Protein 3SNF (pdb70)

B-factor: mean 14.4, std 5.43, range [6.84, 42.98]

Radius of gyration: 13.34 Å; Cα contacts (8 Å, |Δi|>4): 243; chains: 1; bounding box: 34×23×32 Å

Solvent-accessible surface area: 5965 Å² total

CATH classification: 3.10.130.10

Foldseek 3Di:
DQVLCCVQAEDCDLPDPQLVPCVDPSNVQDFKGKHFHDDFPVQLQQQAPPAAWDKGKRPAKTWIWMFGDDPDTSHTDIDIDIFIFIFTHHHSGGDGGDGTHDD

InterPro domains:
  IPR001427 Pancreatic ribonuclease [PTHR11437] (5-99)
  IPR023411 Ribonuclease A, active site [PS00127] (30-36)
  IPR023412 Ribonuclease A-domain [PF00074] (5-98)
  IPR023412 Ribonuclease A-domain [SM00092] (1-102)
  IPR036816 Ribonuclease A-like domain superfamily [G3DSA:3.10.130.10] (1-104)
  IPR036816 Ribonuclease A-like domain superfamily [SSF54076] (1-102)

Nearest PDB structures (foldseek):
  1yv6-assembly1_A  TM=1.005E+00  e=5.191E-21  Lithobates pipiens
  3phn-assembly1_A  TM=1.008E+00  e=7.064E-21  Lithobates pipiens
  3u01-assembly1_A  TM=1.002E+00  e=9.038E-21  Lithobates pipiens
  2gmk-assembly1_A  TM=1.002E+00  e=1.479E-20  Lithobates pipiens
  1yv7-assembly1_A  TM=1.004E+00  e=1.573E-20  Lithobates pipiens

Structure (mmCIF, N/CA/C/O backbone):
data_3SNF
#
_entry.id   3SNF
#
_cell.length_a   32.234
_cell.length_b   38.157
_cell.length_c   68.917
_cell.angle_alpha   90.00
_cell.angle_beta   90.00
_cell.angle_gamma   90.00
#
_symmetry.space_group_name_H-M   'P 21 21 21'
#
loop_
_entity.id
_entity.type
_entity.pdbx_description
1 polymer 'Protein P-30'
2 non-polymer 'SULFATE ION'
3 non-polymer 'ACETATE ION'
4 water water
#
loop_
_atom_site.group_PDB
_atom_site.id
_atom_site.type_symbol
_atom_site.label_atom_id
_atom_site.label_alt_id
_atom_site.label_comp_id
_atom_site.label_asym_id
_atom_site.label_entity_id
_atom_site.label_seq_id
_atom_site.pdbx_PDB_ins_code
_atom_site.Cartn_x
_atom_site.Cartn_y
_atom_site.Cartn_z
_atom_site.occupancy
_atom_site.B_iso_or_equiv
_atom_site.auth_seq_id
_atom_site.auth_comp_id
_atom_site.auth_asym_id
_atom_site.auth_atom_id
_atom_site.pdbx_PDB_model_num
ATOM 15 N N . ASP A 1 2 ? 4.359 20.333 -2.518 1.00 12.97 2 ASP A N 1
ATOM 16 C CA . ASP A 1 2 ? 5.545 21.074 -2.883 1.00 12.47 2 ASP A CA 1
ATOM 17 C C . ASP A 1 2 ? 6.177 21.523 -1.585 1.00 10.55 2 ASP A C 1
ATOM 18 O O . ASP A 1 2 ? 5.636 21.335 -0.498 1.00 10.58 2 ASP A O 1
ATOM 27 N N . TRP A 1 3 ? 7.363 22.090 -1.712 1.00 11.18 3 TRP A N 1
ATOM 28 C CA . TRP A 1 3 ? 8.176 22.412 -0.523 1.00 11.25 3 TRP A CA 1
ATOM 29 C C . TRP A 1 3 ? 7.527 23.495 0.338 1.00 10.82 3 TRP A C 1
ATOM 30 O O . TRP A 1 3 ? 7.538 23.409 1.565 1.00 10.33 3 TRP A O 1
ATOM 51 N N . LEU A 1 4 ? 6.932 24.503 -0.297 1.00 11.54 4 LEU A N 1
ATOM 52 C CA . LEU A 1 4 ? 6.269 25.562 0.479 1.00 12.07 4 LEU A CA 1
ATOM 53 C C . LEU A 1 4 ? 5.094 25.008 1.288 1.00 10.55 4 LEU A C 1
ATOM 54 O O . LEU A 1 4 ? 4.974 25.291 2.490 1.00 10.99 4 LEU A O 1
ATOM 70 N N . THR A 1 5 ? 4.326 24.114 0.695 1.00 10.59 5 THR A N 1
ATOM 71 C CA . THR A 1 5 ? 3.194 23.562 1.405 1.00 11.49 5 THR A CA 1
ATOM 72 C C . THR A 1 5 ? 3.695 22.610 2.513 1.00 9.94 5 THR A C 1
ATOM 73 O O . THR A 1 5 ? 3.131 22.541 3.590 1.00 10.41 5 THR A O 1
ATOM 84 N N . PHE A 1 6 ? 4.725 21.826 2.224 1.00 9.53 6 PHE A N 1
ATOM 85 C CA . PHE A 1 6 ? 5.288 20.916 3.210 1.00 8.88 6 PHE A CA 1
ATOM 86 C C . PHE A 1 6 ? 5.723 21.692 4.438 1.00 8.33 6 PHE A C 1
ATOM 87 O O . PHE A 1 6 ? 5.486 21.270 5.568 1.00 7.97 6 PHE A O 1
ATOM 104 N N . GLN A 1 7 ? 6.348 22.851 4.236 1.00 8.83 7 GLN A N 1
ATOM 105 C CA . GLN A 1 7 ? 6.767 23.662 5.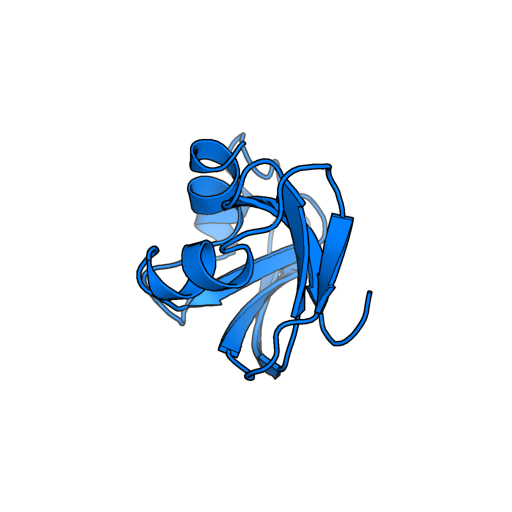381 1.00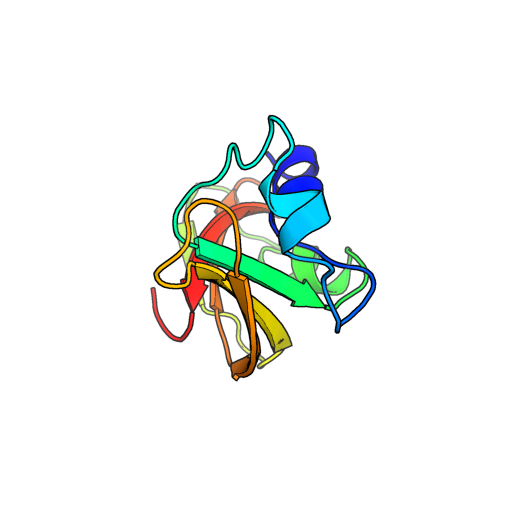 10.01 7 GLN A CA 1
ATOM 106 C C . GLN A 1 7 ? 5.583 24.090 6.222 1.00 9.44 7 GLN A C 1
ATOM 107 O O . GLN A 1 7 ? 5.600 24.025 7.458 1.00 9.60 7 GLN A O 1
ATOM 121 N N . LYS A 1 8 ? 4.519 24.526 5.539 1.00 10.45 8 LYS A N 1
ATOM 122 C CA . LYS A 1 8 ? 3.318 24.974 6.239 1.00 11.43 8 LYS A CA 1
ATOM 123 C C . LYS A 1 8 ? 2.645 23.848 6.993 1.00 10.02 8 LYS A C 1
ATOM 124 O O . LYS A 1 8 ? 2.118 24.022 8.089 1.00 11.37 8 LYS A O 1
ATOM 143 N N . LYS A 1 9 ? 2.653 22.675 6.404 1.00 9.69 9 LYS A N 1
ATOM 144 C CA . LYS A 1 9 ? 1.952 21.540 6.988 1.00 9.48 9 LYS A CA 1
ATOM 145 C C . LYS A 1 9 ? 2.741 20.760 8.022 1.00 8.79 9 LYS A C 1
ATOM 146 O O . LYS A 1 9 ? 2.126 20.120 8.865 1.00 9.71 9 LYS A O 1
ATOM 165 N N . HIS A 1 10 ? 4.071 20.798 7.959 1.00 8.91 10 HIS A N 1
ATOM 166 C CA . HIS A 1 10 ? 4.878 19.861 8.733 1.00 9.14 10 HIS A CA 1
ATOM 167 C C . HIS A 1 10 ? 6.112 20.404 9.430 1.00 9.43 10 HIS A C 1
ATOM 168 O O . HIS A 1 10 ? 6.781 19.645 10.088 1.00 9.98 10 HIS A O 1
ATOM 183 N N . ILE A 1 11 ? 6.368 21.703 9.337 1.00 8.93 11 ILE A N 1
ATOM 184 C CA . ILE A 1 11 ? 7.478 22.285 10.049 1.00 9.69 11 ILE A CA 1
ATOM 185 C C . ILE A 1 11 ? 6.982 23.287 11.058 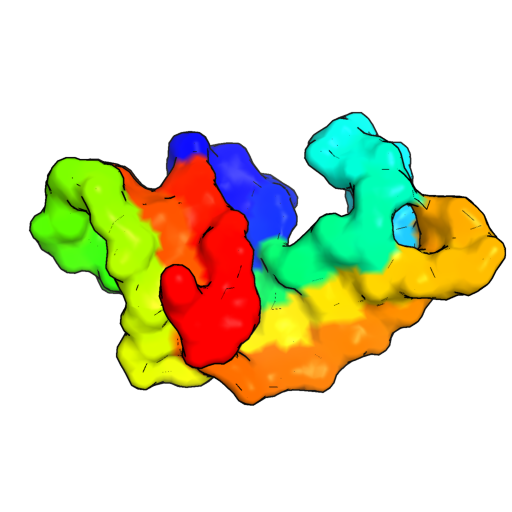1.00 9.96 11 ILE A C 1
ATOM 186 O O . ILE A 1 11 ? 6.182 24.142 10.730 1.00 11.30 11 ILE A O 1
ATOM 202 N N . THR A 1 12 ? 7.443 23.155 12.294 1.00 9.79 12 THR A N 1
ATOM 203 C CA . THR A 1 12 ? 7.057 24.062 13.351 1.00 9.19 12 THR A CA 1
ATOM 204 C C . THR A 1 12 ? 8.263 24.771 13.923 1.00 8.33 12 THR A C 1
ATOM 205 O O . THR A 1 12 ? 9.339 24.196 14.111 1.00 9.44 12 THR A O 1
ATOM 216 N N . ASN A 1 13 ? 8.079 26.067 14.198 1.00 9.10 13 ASN A N 1
ATOM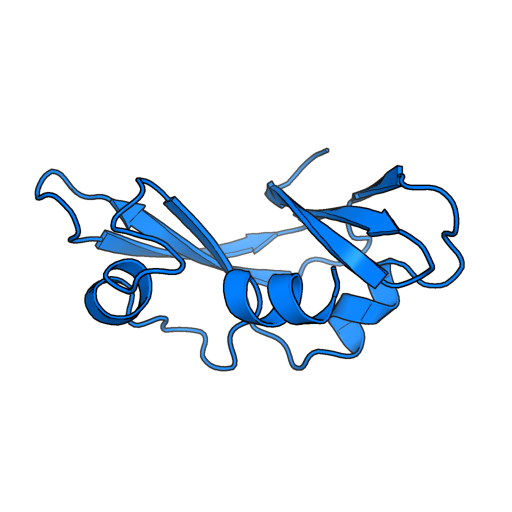 217 C CA . ASN A 1 13 ? 9.110 26.844 14.881 1.00 10.92 13 ASN A CA 1
ATOM 218 C C . ASN A 1 13 ? 8.999 26.802 16.422 1.00 11.43 13 ASN A C 1
ATOM 219 O O . ASN A 1 13 ? 9.768 27.451 17.118 1.00 13.90 13 ASN A O 1
ATOM 230 N N . THR A 1 14 ? 8.041 26.054 16.936 1.00 10.00 14 THR A N 1
ATOM 231 C CA . THR A 1 14 ? 7.909 25.802 18.345 1.00 11.06 14 THR A CA 1
ATOM 232 C C . THR A 1 14 ? 7.635 24.335 18.570 1.00 10.72 14 THR A C 1
ATOM 233 O O . THR A 1 14 ? 6.848 23.733 17.845 1.00 11.40 14 THR A O 1
ATOM 244 N N . ARG A 1 15 ? 8.218 23.782 19.612 1.00 10.95 15 ARG A N 1
ATOM 245 C CA . ARG A 1 15 ? 7.950 22.400 19.904 1.00 11.63 15 ARG A CA 1
ATOM 246 C C . ARG A 1 15 ? 6.532 22.199 20.437 1.00 10.51 15 ARG A C 1
ATOM 247 O O . ARG A 1 15 ? 5.872 21.171 20.210 1.00 10.78 15 ARG A O 1
ATOM 268 N N . ASP A 1 16 ? 6.054 23.185 21.167 1.00 9.86 16 ASP A N 1
ATOM 269 C CA . ASP A 1 16 ? 4.779 23.032 21.842 1.00 10.41 16 ASP A CA 1
ATOM 270 C C . ASP A 1 16 ? 3.680 23.545 20.938 1.00 8.40 16 ASP A C 1
ATOM 271 O O . ASP A 1 16 ? 3.107 24.578 21.194 1.00 10.60 16 ASP A O 1
ATOM 280 N N . VAL A 1 17 ? 3.403 22.752 19.900 1.00 9.34 17 VAL A N 1
ATOM 281 C CA . VAL A 1 17 ? 2.417 23.138 18.898 1.00 9.20 17 VAL A CA 1
ATOM 282 C C . VAL A 1 17 ? 1.079 23.324 19.579 1.00 9.42 17 VAL A C 1
ATOM 283 O O . VAL A 1 17 ? 0.653 22.495 20.386 1.00 9.82 17 VAL A O 1
ATOM 296 N N . ASP A 1 18 ? 0.417 24.418 19.223 1.00 9.06 18 ASP A N 1
ATOM 297 C CA . ASP A 1 18 ? -0.910 24.713 19.769 1.00 9.82 18 ASP A CA 1
ATOM 298 C C . ASP A 1 18 ? -1.925 24.003 18.934 1.00 9.70 18 ASP A C 1
ATOM 299 O O . ASP A 1 18 ? -2.562 24.573 18.056 1.00 12.14 18 ASP A O 1
ATOM 313 N N . CYS A 1 19 ? -2.006 22.702 19.150 1.00 10.15 19 CYS A N 1
ATOM 314 C CA . CYS A 1 19 ? -2.764 21.840 18.239 1.00 10.13 19 CYS A CA 1
ATOM 315 C C . CYS A 1 19 ? -4.213 22.306 18.050 1.00 10.95 19 CYS A C 1
ATOM 316 O O . CYS A 1 19 ? -4.723 22.296 16.953 1.00 11.59 19 CYS A O 1
ATOM 323 N N . ASP A 1 20 ? -4.880 22.717 19.129 1.00 11.05 20 ASP A N 1
ATOM 324 C CA . ASP A 1 20 ? -6.308 23.026 19.016 1.00 11.97 20 ASP A CA 1
ATOM 325 C C . ASP A 1 20 ? -6.532 24.293 18.190 1.00 12.13 20 ASP A C 1
ATOM 326 O O . ASP A 1 20 ? -7.597 24.461 17.608 1.00 13.87 20 ASP A O 1
ATOM 335 N N . ASN A 1 21 ? -5.534 25.183 18.135 1.00 13.21 21 ASN A N 1
ATOM 336 C CA . ASN A 1 21 ? -5.588 26.298 17.209 1.00 13.90 21 ASN A CA 1
ATOM 337 C C . ASN A 1 21 ? -5.257 25.875 15.768 1.00 13.43 21 ASN A C 1
ATOM 338 O O . ASN A 1 21 ? -6.077 25.974 14.860 1.00 14.86 21 ASN A O 1
ATOM 349 N N . ILE A 1 22 ? -4.046 25.396 15.559 1.00 12.64 22 ILE A N 1
ATOM 350 C CA . ILE A 1 22 ? -3.600 25.159 14.207 1.00 13.39 22 ILE A CA 1
ATOM 351 C C . ILE A 1 22 ? -4.383 24.043 13.521 1.00 11.78 22 ILE A C 1
ATOM 352 O O . ILE A 1 22 ? -4.677 24.118 12.335 1.00 12.92 22 ILE A O 1
ATOM 368 N N . MET A 1 23 ? -4.773 23.019 14.258 1.00 10.92 23 MET A N 1
ATOM 369 C CA . MET A 1 23 ? -5.458 21.918 13.576 1.00 11.21 23 MET A CA 1
ATOM 370 C C . MET A 1 23 ? -6.863 22.329 13.133 1.00 10.75 23 MET A C 1
ATOM 371 O O . MET A 1 23 ? -7.454 21.647 12.312 1.00 11.44 23 MET A O 1
ATOM 385 N N . SER A 1 24 ? -7.390 23.409 13.708 1.00 11.55 24 SER A N 1
ATOM 386 C CA . SER A 1 24 ? -8.735 23.869 13.373 1.00 11.46 24 SER A CA 1
ATOM 387 C C . SER A 1 24 ? -8.797 24.680 12.071 1.00 12.11 24 SER A C 1
ATOM 388 O O . SER A 1 24 ? -9.904 24.960 11.580 1.00 12.62 24 SER A O 1
ATOM 396 N N . THR A 1 25 ? -7.636 25.097 11.557 1.00 12.29 25 THR A N 1
ATOM 397 C CA . THR A 1 25 ? -7.616 25.918 10.348 1.00 13.13 25 THR A CA 1
ATOM 398 C C . THR A 1 25 ? -7.895 25.088 9.104 1.00 12.11 25 THR A C 1
ATOM 399 O O . THR A 1 25 ? -7.893 23.853 9.152 1.00 12.87 25 THR A O 1
ATOM 410 N N . ASN A 1 26 ? -8.128 25.741 7.968 1.00 12.65 26 ASN A N 1
ATOM 411 C CA . ASN A 1 26 ? -8.508 25.003 6.764 1.00 12.63 26 ASN A CA 1
ATOM 412 C C . ASN A 1 26 ? -7.455 23.967 6.345 1.00 12.68 26 ASN A C 1
ATOM 413 O O . ASN A 1 26 ? -7.755 22.910 5.835 1.00 13.67 26 ASN A O 1
ATOM 424 N N . LEU A 1 27 ? -6.196 24.307 6.579 1.00 13.62 27 LEU A N 1
ATOM 425 C CA . LEU A 1 27 ? -5.139 23.451 6.110 1.00 14.52 27 LEU A CA 1
ATOM 426 C C . LEU A 1 27 ? -5.246 22.058 6.692 1.00 12.85 27 LEU A C 1
ATOM 427 O O . LEU A 1 27 ? -5.015 21.080 5.966 1.00 12.89 27 LEU A O 1
ATOM 443 N N . PHE A 1 28 ? -5.650 21.969 7.959 1.00 11.47 28 PHE A N 1
ATOM 444 C CA . PHE A 1 28 ? -5.747 20.671 8.630 1.00 11.70 28 PHE A CA 1
ATOM 445 C C . PHE A 1 28 ? -7.166 20.185 8.886 1.00 11.40 28 PHE A C 1
ATOM 446 O O . PHE A 1 28 ? -7.377 18.986 9.096 1.00 12.10 28 PHE A O 1
ATOM 463 N N . HIS A 1 29 ? -8.102 21.125 8.898 1.00 12.14 29 HIS A N 1
ATOM 464 C CA . HIS A 1 29 ? -9.558 20.899 9.005 1.00 12.56 29 HIS A CA 1
ATOM 465 C C . HIS A 1 29 ? -9.950 19.786 9.989 1.00 11.40 29 HIS A C 1
ATOM 466 O O . HIS A 1 29 ? -10.792 18.943 9.667 1.00 11.48 29 HIS A O 1
ATOM 481 N N . CYS A 1 30 ? -9.380 19.852 11.186 1.00 11.06 30 CYS A N 1
ATOM 482 C CA . CYS A 1 30 ? -9.753 18.975 12.291 1.00 10.41 30 CYS A CA 1
ATOM 483 C C . CYS A 1 30 ? -9.546 17.492 11.988 1.00 10.67 30 CYS A C 1
ATOM 484 O O . CYS A 1 30 ? -10.258 16.647 12.533 1.00 12.11 30 CYS A O 1
ATOM 491 N N . LYS A 1 31 ? -8.534 17.163 11.171 1.00 10.53 31 LYS A N 1
ATOM 492 C CA . LYS A 1 31 ? -8.224 15.759 10.915 1.00 11.13 31 LYS A CA 1
ATOM 493 C C . LYS A 1 31 ? -7.654 15.115 12.176 1.00 9.73 31 LYS A C 1
ATOM 494 O O . LYS A 1 31 ? -7.262 15.780 13.148 1.00 10.01 31 LYS A O 1
ATOM 513 N N . ASP A 1 32 ? -7.561 13.790 12.149 1.00 10.44 32 ASP A N 1
ATOM 514 C CA . ASP A 1 32 ? -7.209 13.035 13.329 1.00 11.51 32 ASP A CA 1
ATOM 515 C C . ASP A 1 32 ? -5.780 13.231 13.851 1.00 11.13 32 ASP A C 1
ATOM 516 O O . ASP A 1 32 ? -5.491 13.018 15.048 1.00 11.09 32 ASP A O 1
ATOM 525 N N . LYS A 1 33 ? -4.856 13.553 12.944 1.00 10.43 33 LYS A N 1
ATOM 526 C CA . LYS A 1 33 ? -3.469 13.584 13.321 1.00 10.13 33 LYS A CA 1
ATOM 527 C C . LYS A 1 33 ? -2.684 14.474 12.372 1.00 10.11 33 LYS A C 1
ATOM 528 O O . LYS A 1 33 ? -3.044 14.638 11.194 1.00 10.88 33 LYS A O 1
ATOM 547 N N . ASN A 1 34 ? -1.592 15.035 12.869 1.00 10.00 34 ASN A N 1
ATOM 548 C CA . ASN A 1 34 ? -0.604 15.658 12.025 1.00 9.46 34 ASN A CA 1
ATOM 549 C C . ASN A 1 34 ? 0.738 15.683 12.749 1.00 9.79 34 ASN A C 1
ATOM 550 O O . ASN A 1 34 ? 0.775 16.055 13.929 1.00 10.12 34 ASN A O 1
ATOM 561 N N . THR A 1 35 ? 1.816 15.329 12.043 1.00 9.15 35 THR A N 1
ATOM 562 C CA . THR A 1 35 ? 3.158 15.293 12.614 1.00 9.67 35 THR A CA 1
ATOM 563 C C . THR A 1 35 ? 3.873 16.564 12.172 1.00 8.89 35 THR A C 1
ATOM 564 O O . THR A 1 35 ? 3.985 16.869 10.978 1.00 9.28 35 THR A O 1
ATOM 575 N N . PHE A 1 36 ? 4.404 17.284 13.161 1.00 8.37 36 PHE A N 1
ATOM 576 C CA . PHE A 1 36 ? 5.195 18.484 12.908 1.00 8.36 36 PHE A CA 1
ATOM 577 C C . PHE A 1 36 ? 6.648 18.187 13.303 1.00 8.39 36 PHE A C 1
ATOM 578 O O . PHE A 1 36 ? 6.914 17.483 14.284 1.00 8.90 36 PHE A O 1
ATOM 595 N N . ILE A 1 37 ? 7.583 18.794 12.583 1.00 8.86 37 ILE A N 1
ATOM 596 C CA . ILE A 1 37 ? 9.026 18.702 12.792 1.00 8.54 37 ILE A CA 1
ATOM 597 C C . ILE A 1 37 ? 9.516 20.028 13.350 1.00 9.14 37 ILE A C 1
ATOM 598 O O . ILE A 1 37 ? 9.316 21.063 12.699 1.00 9.45 37 ILE A O 1
ATOM 614 N N . TYR A 1 38 ? 10.173 20.016 14.508 1.00 8.55 38 TYR A N 1
ATOM 615 C CA . TYR A 1 38 ? 10.662 21.236 15.108 1.00 9.05 38 TYR A CA 1
ATOM 616 C C . TYR A 1 38 ? 12.085 21.464 14.617 1.00 9.58 38 TYR A C 1
ATOM 617 O O . TYR A 1 38 ? 13.054 20.879 15.097 1.00 10.68 38 TYR A O 1
ATOM 635 N N . SER A 1 39 ? 12.187 22.357 13.640 1.00 9.77 39 SER A N 1
ATOM 636 C CA . SER A 1 39 ? 13.440 22.748 13.007 1.00 10.15 39 SER A CA 1
ATOM 637 C C . SER A 1 39 ? 13.183 24.003 12.147 1.00 9.77 39 SER A C 1
ATOM 638 O O . SER A 1 39 ? 12.087 24.214 11.678 1.00 10.63 39 SER A O 1
ATOM 646 N N . ARG A 1 40 ? 14.246 24.811 11.921 1.00 11.19 40 ARG A N 1
ATOM 647 C CA . ARG A 1 40 ? 14.214 25.757 10.782 1.00 10.93 40 ARG A CA 1
ATOM 648 C C . ARG A 1 40 ? 14.249 24.947 9.478 1.00 8.37 40 ARG A C 1
ATOM 649 O O . ARG A 1 40 ? 14.513 23.748 9.487 1.00 8.94 40 ARG A O 1
ATOM 670 N N . PRO A 1 41 ? 13.823 25.561 8.388 1.00 9.88 41 PRO A N 1
ATOM 671 C CA . PRO A 1 41 ? 13.587 24.754 7.196 1.00 9.97 41 PRO A CA 1
ATOM 672 C C . PRO A 1 41 ? 14.810 24.088 6.595 1.00 8.69 41 PRO A C 1
ATOM 673 O O . PRO A 1 41 ? 14.674 22.970 6.106 1.00 9.65 41 PRO A O 1
ATOM 684 N N . GLU A 1 42 ? 15.972 24.734 6.570 1.00 9.80 42 GLU A N 1
ATOM 685 C CA . GLU A 1 42 ? 17.051 24.214 5.734 1.00 10.42 42 GLU A CA 1
ATOM 686 C C . GLU A 1 42 ? 17.533 22.812 6.106 1.00 9.40 42 GLU A C 1
ATOM 687 O O . GLU A 1 42 ? 17.727 21.994 5.198 1.00 9.62 42 GLU A O 1
ATOM 699 N N . PRO A 1 43 ? 17.711 22.489 7.399 1.00 9.24 43 PRO A N 1
ATOM 700 C CA . PRO A 1 43 ? 18.121 21.115 7.698 1.00 9.64 43 PRO A CA 1
ATOM 701 C C . PRO A 1 43 ? 17.084 20.064 7.350 1.00 8.90 43 PRO A C 1
ATOM 702 O O . PRO A 1 43 ? 17.430 18.894 7.135 1.00 9.18 43 PRO A O 1
ATOM 713 N N . VAL A 1 44 ? 15.813 20.450 7.282 1.00 8.87 44 VAL A N 1
ATOM 714 C CA . VAL A 1 44 ? 14.798 19.550 6.777 1.00 8.87 44 VAL A CA 1
ATOM 715 C C . VAL A 1 44 ? 14.902 19.453 5.241 1.00 8.03 44 VAL A C 1
ATOM 716 O O . VAL A 1 44 ? 14.834 18.364 4.686 1.00 8.12 44 VAL A O 1
ATOM 729 N N . LYS A 1 45 ? 15.023 20.570 4.554 1.00 8.97 45 LYS A N 1
ATOM 730 C CA . LYS A 1 45 ? 15.175 20.520 3.099 1.00 9.70 45 LYS A CA 1
ATOM 731 C C . LYS A 1 45 ? 16.361 19.602 2.740 1.00 9.08 45 LYS A C 1
ATOM 732 O O . LYS A 1 45 ? 16.308 18.824 1.773 1.00 9.68 45 LYS A O 1
ATOM 751 N N . ALA A 1 46 ? 17.424 19.664 3.537 1.00 8.90 46 ALA A N 1
ATOM 752 C CA . ALA A 1 46 ? 18.644 18.943 3.248 1.00 9.53 46 ALA A CA 1
ATOM 753 C C . ALA A 1 46 ? 18.499 17.434 3.251 1.00 8.09 46 ALA A C 1
ATOM 754 O O . ALA A 1 46 ? 19.304 16.739 2.619 1.00 8.67 46 ALA A O 1
ATOM 761 N N . ILE A 1 47 ? 17.432 16.947 3.855 1.00 7.00 47 ILE A N 1
ATOM 762 C CA . ILE A 1 47 ? 17.166 15.530 3.817 1.00 7.63 47 ILE A CA 1
ATOM 763 C C . ILE A 1 47 ? 17.138 15.040 2.367 1.00 6.91 47 ILE A C 1
ATOM 764 O O . ILE A 1 47 ? 17.489 13.891 2.054 1.00 7.74 47 ILE A O 1
ATOM 780 N N . CYS A 1 48 ? 16.657 15.898 1.471 1.00 7.70 48 CYS A N 1
ATOM 781 C CA . CYS A 1 48 ? 16.377 15.475 0.095 1.00 8.28 48 CYS A CA 1
ATOM 782 C C . CYS A 1 48 ? 17.440 15.957 -0.918 1.00 8.23 48 CYS A C 1
ATOM 783 O O . CYS A 1 48 ? 17.251 15.780 -2.129 1.00 8.96 48 CYS A O 1
ATOM 790 N N . LYS A 1 49 ? 18.551 16.494 -0.446 1.00 9.13 49 LYS A N 1
ATOM 791 C CA . LYS A 1 49 ? 19.570 16.966 -1.352 1.00 9.27 49 LYS A CA 1
ATOM 792 C C . LYS A 1 49 ? 19.966 15.876 -2.362 1.00 8.57 49 LYS A C 1
ATOM 793 O O . LYS A 1 49 ? 20.202 14.729 -1.972 1.00 8.86 49 LYS A O 1
ATOM 812 N N . GLY A 1 50 ? 20.002 16.226 -3.632 1.00 9.78 50 GLY A N 1
ATOM 813 C CA . GLY A 1 50 ? 20.452 15.311 -4.680 1.00 9.39 50 GLY A CA 1
ATOM 814 C C . GLY A 1 50 ? 19.372 14.393 -5.257 1.00 8.63 50 GLY A C 1
ATOM 815 O O . GLY A 1 50 ? 19.597 13.748 -6.289 1.00 9.31 50 GLY A O 1
ATOM 819 N N . ILE A 1 51 ? 18.200 14.322 -4.611 1.00 9.00 51 ILE A N 1
ATOM 820 C CA . ILE A 1 51 ? 17.143 13.369 -5.017 1.00 9.51 51 ILE A CA 1
ATOM 821 C C . ILE A 1 51 ? 16.182 14.035 -5.975 1.00 9.30 51 ILE A C 1
ATOM 822 O O . ILE A 1 51 ? 15.451 14.965 -5.591 1.00 9.39 51 ILE A O 1
ATOM 844 N N . ILE A 1 52 ? 16.199 13.586 -7.229 1.00 9.20 52 ILE A N 1
ATOM 845 C CA . ILE A 1 52 ? 15.429 14.263 -8.264 1.00 9.08 52 ILE A CA 1
ATOM 846 C C . ILE A 1 52 ? 14.044 13.637 -8.441 1.00 8.29 52 ILE A C 1
ATOM 847 O O . ILE A 1 52 ? 13.031 14.234 -8.101 1.00 8.99 52 ILE A O 1
ATOM 863 N N . ALA A 1 53 ? 13.955 12.403 -8.953 1.00 8.71 53 ALA A N 1
ATOM 864 C CA . ALA A 1 53 ? 12.659 11.762 -9.063 1.00 9.28 53 ALA A CA 1
ATOM 865 C C . ALA A 1 53 ? 12.076 11.475 -7.700 1.00 8.93 53 ALA A C 1
ATOM 866 O O . ALA A 1 53 ? 12.803 11.175 -6.758 1.00 9.00 53 ALA A O 1
ATOM 873 N N . SER A 1 54 ? 10.756 11.581 -7.618 1.00 9.70 54 SER A N 1
ATOM 874 C CA . SER A 1 54 ? 10.056 11.384 -6.365 1.00 10.82 54 SER A CA 1
ATOM 875 C C . SER A 1 54 ? 10.479 10.063 -5.751 1.00 9.94 54 SER A C 1
ATOM 876 O O . SER A 1 54 ? 10.414 9.004 -6.394 1.00 11.96 54 SER A O 1
ATOM 888 N N . LYS A 1 55 ? 10.879 10.099 -4.489 1.00 10.51 55 LYS A N 1
ATOM 889 C CA . LYS A 1 55 ? 11.353 8.906 -3.776 1.00 10.91 55 LYS A CA 1
ATOM 890 C C . LYS A 1 55 ? 11.146 9.134 -2.304 1.00 8.32 55 LYS A C 1
ATOM 891 O O . LYS A 1 55 ? 11.469 10.218 -1.791 1.00 9.61 55 LYS A O 1
ATOM 910 N N . ASN A 1 56 ? 10.698 8.104 -1.616 1.00 9.56 56 ASN A N 1
ATOM 911 C CA . ASN A 1 56 ? 10.527 8.207 -0.166 1.00 9.52 56 ASN A CA 1
ATOM 912 C C . ASN A 1 56 ? 11.871 7.927 0.528 1.00 9.61 56 ASN A C 1
ATOM 913 O O . ASN A 1 56 ? 12.525 6.922 0.232 1.00 11.62 56 ASN A O 1
ATOM 924 N N . VAL A 1 57 ? 12.204 8.816 1.439 1.00 9.35 57 VAL A N 1
ATOM 925 C CA . VAL A 1 57 ? 13.476 8.793 2.142 1.00 10.00 57 VAL A CA 1
ATOM 926 C C . VAL A 1 57 ? 13.258 8.834 3.642 1.00 9.91 57 VAL A C 1
ATOM 927 O O . VAL A 1 57 ? 12.550 9.688 4.122 1.00 9.49 57 VAL A O 1
ATOM 940 N N . LEU A 1 58 ? 13.924 7.928 4.357 1.00 9.76 58 LEU A N 1
ATOM 941 C CA . LEU A 1 58 ? 13.947 7.928 5.819 1.00 10.02 58 LEU A CA 1
ATOM 942 C C . LEU A 1 58 ? 15.135 8.751 6.273 1.00 9.66 58 LEU A C 1
ATOM 943 O O . LEU A 1 58 ? 16.270 8.559 5.781 1.00 9.81 58 LEU A O 1
ATOM 959 N N . THR A 1 59 ? 14.896 9.698 7.171 1.00 9.36 59 THR A N 1
ATOM 960 C CA . THR A 1 59 ? 15.974 10.581 7.610 1.00 8.57 59 THR A CA 1
ATOM 961 C C . THR A 1 59 ? 17.112 9.776 8.184 1.00 8.97 59 THR A C 1
ATOM 962 O O . THR A 1 59 ? 16.926 8.726 8.802 1.00 9.20 59 THR A O 1
ATOM 973 N N . THR A 1 60 ? 18.321 10.253 7.954 1.00 9.41 60 THR A N 1
ATOM 974 C CA . THR A 1 60 ? 19.484 9.627 8.545 1.00 10.61 60 THR A CA 1
ATOM 975 C C . THR A 1 60 ? 19.658 9.958 10.022 1.00 11.20 60 THR A C 1
ATOM 976 O O . THR A 1 60 ? 20.046 9.103 10.805 1.00 14.80 60 THR A O 1
ATOM 994 N N . SER A 1 61 ? 19.280 11.160 10.414 1.00 9.99 61 SER A N 1
ATOM 995 C CA . SER A 1 61 ? 19.263 11.591 11.790 1.00 9.73 61 SER A CA 1
ATOM 996 C C . SER A 1 61 ? 17.868 11.603 12.360 1.00 8.31 61 SER A C 1
ATOM 997 O O . SER A 1 61 ? 16.890 11.689 11.622 1.00 8.65 61 SER A O 1
ATOM 1005 N N . GLU A 1 62 ? 17.767 11.563 13.673 1.00 8.26 62 GLU A N 1
ATOM 1006 C CA . GLU A 1 62 ? 16.496 11.812 14.344 1.00 8.20 62 GLU A CA 1
ATOM 1007 C C . GLU A 1 62 ? 16.240 13.306 14.450 1.00 7.51 62 GLU A C 1
ATOM 1008 O O . GLU A 1 62 ? 17.188 14.108 14.488 1.00 8.38 62 GLU A O 1
ATOM 1020 N N . PHE A 1 63 ? 14.951 13.642 14.562 1.00 8.48 63 PHE A N 1
ATOM 1021 C CA . PHE A 1 63 ? 14.518 15.011 14.703 1.00 7.90 63 PHE A CA 1
ATOM 1022 C C . PHE A 1 63 ? 13.539 15.067 15.884 1.00 8.17 63 PHE A C 1
ATOM 1023 O O . PHE A 1 63 ? 12.954 14.087 16.290 1.00 8.55 63 PHE A O 1
ATOM 1040 N N . TYR A 1 64 ? 13.339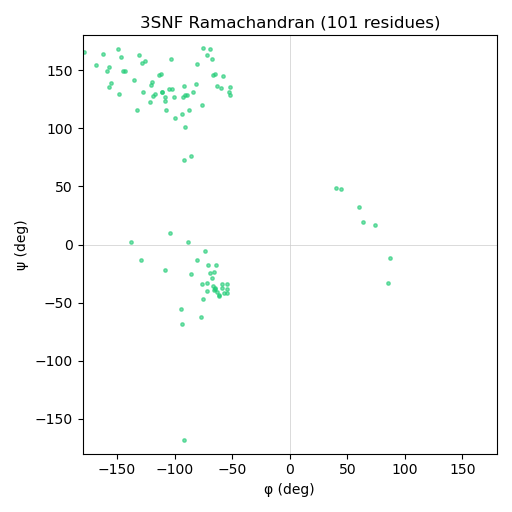 16.286 16.357 1.00 7.67 64 TYR A N 1
ATOM 1041 C CA . TYR A 1 64 ? 12.292 16.590 17.327 1.00 9.05 64 TYR A CA 1
ATOM 1042 C C . TYR A 1 64 ? 10.934 16.626 16.596 1.00 8.41 64 TYR A C 1
ATOM 1043 O O . TYR A 1 64 ? 10.725 17.461 15.751 1.00 9.30 64 TYR A O 1
ATOM 1061 N N . LEU A 1 65 ? 10.040 15.756 17.015 1.00 8.82 65 LEU A N 1
ATOM 1062 C CA . LEU A 1 65 ? 8.699 15.650 16.443 1.00 8.43 65 LEU A CA 1
ATOM 1063 C C . LEU A 1 65 ? 7.675 16.076 17.492 1.00 9.12 65 LEU A C 1
ATOM 1064 O O . LEU A 1 65 ? 7.824 15.850 18.679 1.00 9.33 65 LEU A O 1
ATOM 1080 N N . SER A 1 66 ? 6.622 16.688 16.988 1.00 9.26 66 SER A N 1
ATOM 1081 C CA . SER A 1 66 ? 5.460 17.144 17.782 1.00 9.29 66 SER A CA 1
ATOM 1082 C C . SER A 1 66 ? 4.234 16.679 17.031 1.00 10.21 66 SER A C 1
ATOM 1083 O O . SER A 1 66 ? 3.952 17.138 15.933 1.00 11.26 66 SER A O 1
ATOM 1091 N N . ASP A 1 67 ? 3.486 15.787 17.657 1.00 10.97 67 ASP A N 1
ATOM 1092 C CA . ASP A 1 67 ? 2.329 15.198 17.031 1.00 11.00 67 ASP A CA 1
ATOM 1093 C C . ASP A 1 67 ? 1.061 15.656 17.667 1.00 10.19 67 ASP A C 1
ATOM 1094 O O . ASP A 1 67 ? 0.956 15.605 18.871 1.00 11.82 67 ASP A O 1
ATOM 1103 N N . CYS A 1 68 ? 0.095 16.078 16.856 1.00 9.49 68 CYS A N 1
ATOM 1104 C CA . CYS A 1 68 ? -1.220 16.446 17.350 1.00 9.85 68 CYS A CA 1
ATOM 1105 C C . CYS A 1 68 ? -2.156 15.258 17.099 1.00 10.50 68 CYS A C 1
ATOM 1106 O O . CYS A 1 68 ? -2.517 14.954 15.989 1.00 12.44 68 CYS A O 1
ATOM 1113 N N . ASN A 1 69 ? -2.533 14.578 18.190 1.00 10.98 69 ASN A N 1
ATOM 1114 C CA . ASN A 1 69 ? -3.377 13.388 18.139 1.00 11.90 69 ASN A CA 1
ATOM 1115 C C . ASN A 1 69 ? -4.752 13.763 18.678 1.00 10.73 69 ASN A C 1
ATOM 1116 O O . ASN A 1 69 ? -4.881 14.276 19.782 1.00 11.32 69 ASN A O 1
ATOM 1127 N N . VAL A 1 70 ? -5.801 13.483 17.907 1.00 11.08 70 VAL A N 1
ATOM 1128 C CA . VAL A 1 70 ? -7.130 13.872 18.359 1.00 11.60 70 VAL A CA 1
ATOM 1129 C C . VAL A 1 70 ? -7.482 13.092 19.606 1.00 9.89 70 VAL A C 1
ATOM 1130 O O . VAL A 1 70 ? -7.105 11.912 19.769 1.00 10.46 70 VAL A O 1
ATOM 1143 N N . THR A 1 71 ? -8.229 13.737 20.491 1.00 11.51 71 THR A N 1
ATOM 1144 C CA . THR A 1 71 ? -8.794 13.142 21.681 1.00 11.38 71 THR A CA 1
ATOM 1145 C C . THR A 1 71 ? -10.209 12.619 21.357 1.00 10.51 71 THR A C 1
ATOM 1146 O O . THR A 1 71 ? -10.576 12.531 20.178 1.00 11.66 71 THR A O 1
ATOM 1157 N N . SER A 1 72 ? -10.960 12.261 22.397 1.00 11.40 72 SER A N 1
ATOM 1158 C CA . SER A 1 72 ? -12.359 11.844 22.204 1.00 12.33 72 SER A CA 1
ATOM 1159 C C . SER A 1 72 ? -13.272 13.005 21.885 1.00 11.84 72 SER A C 1
ATOM 1160 O O . SER A 1 72 ? -14.461 12.807 21.678 1.00 11.99 72 SER A O 1
ATOM 1168 N N . ARG A 1 73 ? -12.753 14.217 21.938 1.00 11.42 73 ARG A N 1
ATOM 1169 C CA . ARG A 1 73 ? -13.511 15.424 21.615 1.00 11.73 73 ARG A CA 1
ATOM 1170 C C . ARG A 1 73 ? -13.049 15.982 20.270 1.00 10.94 73 ARG A C 1
ATOM 1171 O O . ARG A 1 73 ? -11.883 16.317 20.083 1.00 11.70 73 ARG A O 1
ATOM 1192 N N . PRO A 1 74 ? -13.936 15.999 19.268 1.00 11.16 74 PRO A N 1
ATOM 1193 C CA . PRO A 1 74 ? -13.523 16.426 17.919 1.00 11.59 74 PRO A CA 1
ATOM 1194 C C . PRO A 1 74 ? -12.818 17.756 17.884 1.00 11.41 74 PRO A C 1
ATOM 1195 O O . PRO A 1 74 ? -13.162 18.713 18.533 1.00 12.22 74 PRO A O 1
ATOM 1206 N N . CYS A 1 75 ? -11.737 17.769 17.128 1.00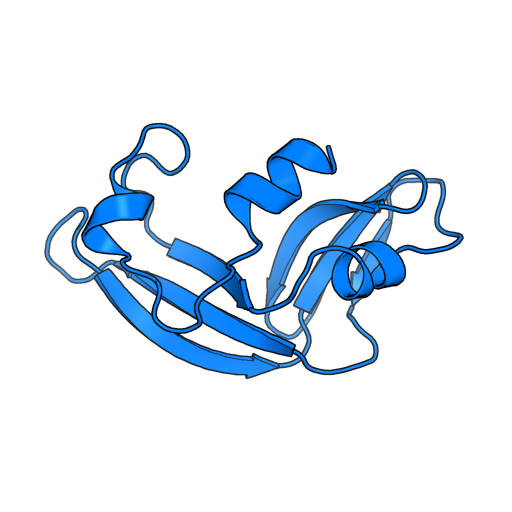 11.67 75 CYS A N 1
ATOM 1207 C CA . CYS A 1 75 ? -10.877 18.909 16.929 1.00 11.93 75 CYS A CA 1
ATOM 1208 C C . CYS A 1 75 ? -10.186 19.395 18.187 1.00 11.26 75 CYS A C 1
ATOM 1209 O O . CYS A 1 75 ? -9.734 20.553 18.222 1.00 12.97 75 CYS A O 1
ATOM 1216 N N . LYS A 1 76 ? -10.113 18.533 19.198 1.00 11.53 76 LYS A N 1
ATOM 1217 C CA . LYS A 1 76 ? -9.318 18.839 20.397 1.00 12.55 76 LYS A CA 1
ATOM 1218 C C . LYS A 1 76 ? -8.277 17.730 20.493 1.00 12.16 76 LYS A C 1
ATOM 1219 O O . LYS A 1 76 ? -8.587 16.531 20.305 1.00 12.59 76 LYS A O 1
ATOM 1253 N N . TYR A 1 77 ? -7.036 18.098 20.806 1.00 11.21 77 TYR A N 1
ATOM 1254 C CA . TYR A 1 77 ? -5.883 17.221 20.606 1.00 11.07 77 TYR A CA 1
ATOM 1255 C C . TYR A 1 77 ? -5.050 17.101 21.846 1.00 12.11 77 TYR A C 1
ATOM 1256 O O . TYR A 1 77 ? -5.081 17.996 22.696 1.00 12.31 77 TYR A O 1
ATOM 1274 N N . LYS A 1 78 ? -4.314 15.997 21.922 1.00 11.31 78 LYS A N 1
ATOM 1275 C CA . LYS A 1 78 ? -3.192 15.870 22.848 1.00 11.81 78 LYS A CA 1
ATOM 1276 C C . LYS A 1 78 ? -1.926 15.995 22.016 1.00 11.61 78 LYS A C 1
ATOM 1277 O O . LYS A 1 78 ? -1.815 15.410 20.950 1.00 12.52 78 LYS A O 1
ATOM 1296 N N . LEU A 1 79 ? -0.979 16.784 22.482 1.00 10.11 79 LEU A N 1
ATOM 1297 C CA . LEU A 1 79 ? 0.315 16.949 21.842 1.00 10.14 79 LEU A CA 1
ATOM 1298 C C . LEU A 1 79 ? 1.224 15.874 22.423 1.00 9.91 79 LEU A C 1
ATOM 1299 O O . LEU A 1 79 ? 1.293 15.690 23.614 1.00 9.69 79 LEU A O 1
ATOM 1315 N N . LYS A 1 80 ? 1.865 15.123 21.537 1.00 11.93 80 LYS A N 1
ATOM 1316 C CA . LYS A 1 80 ? 2.863 14.169 21.972 1.00 13.30 80 LYS A CA 1
ATOM 1317 C C . LYS A 1 80 ? 4.205 14.556 21.356 1.00 12.41 80 LYS A C 1
ATOM 1318 O O . LYS A 1 80 ? 4.339 14.724 20.129 1.00 12.73 80 LYS A O 1
ATOM 1337 N N . LYS A 1 81 ? 5.226 14.673 22.201 1.00 12.67 81 LYS A N 1
ATOM 1338 C CA . LYS A 1 81 ? 6.587 15.017 21.766 1.00 12.47 81 LYS A CA 1
ATOM 1339 C C . LYS A 1 81 ? 7.429 13.754 21.738 1.00 12.99 81 LYS A C 1
ATOM 1340 O O . LYS A 1 81 ? 7.411 12.944 22.676 1.00 14.72 81 LYS A O 1
ATOM 1359 N N . SER A 1 82 ? 8.181 13.571 20.660 1.00 12.36 82 SER A N 1
ATOM 1360 C CA . SER A 1 82 ? 9.092 12.437 20.579 1.00 11.48 82 SER A CA 1
ATOM 1361 C C . SER A 1 82 ? 10.290 12.809 19.735 1.00 9.90 82 SER A C 1
ATOM 1362 O O . SER A 1 82 ? 10.284 13.846 19.041 1.00 9.83 82 SER A O 1
ATOM 1370 N N . THR A 1 83 ? 11.303 11.965 19.785 1.00 9.26 83 THR A N 1
ATOM 1371 C CA . THR A 1 83 ? 12.487 12.136 18.952 1.00 9.47 83 THR A CA 1
ATOM 1372 C C . THR A 1 83 ? 12.601 10.873 18.119 1.00 8.87 83 THR A C 1
ATOM 1373 O O . THR A 1 83 ? 12.635 9.764 18.626 1.00 10.38 83 THR A O 1
ATOM 1391 N N . ASN A 1 84 ? 12.612 11.051 16.792 1.00 7.50 84 ASN A N 1
ATOM 1392 C CA . ASN A 1 84 ? 12.598 9.928 15.901 1.00 8.21 84 ASN A CA 1
ATOM 1393 C C . ASN A 1 84 ? 13.063 10.336 14.489 1.00 6.84 84 ASN A C 1
ATOM 1394 O O . ASN A 1 84 ? 13.074 11.506 14.162 1.00 7.43 84 ASN A O 1
ATOM 1412 N N . LYS A 1 85 ? 13.401 9.337 13.707 1.00 7.83 85 LYS A N 1
ATOM 1413 C CA . LYS A 1 85 ? 13.492 9.511 12.277 1.00 8.28 85 LYS A CA 1
ATOM 1414 C C . LYS A 1 85 ? 12.067 9.648 11.692 1.00 8.23 85 LYS A C 1
ATOM 1415 O O . LYS A 1 85 ? 11.067 9.274 12.321 1.00 8.00 85 LYS A O 1
ATOM 1434 N N . PHE A 1 86 ? 12.025 10.168 10.461 1.00 8.25 86 PHE A N 1
ATOM 1435 C CA . PHE A 1 86 ? 10.739 10.221 9.739 1.00 7.63 86 PHE A CA 1
ATOM 1436 C C . 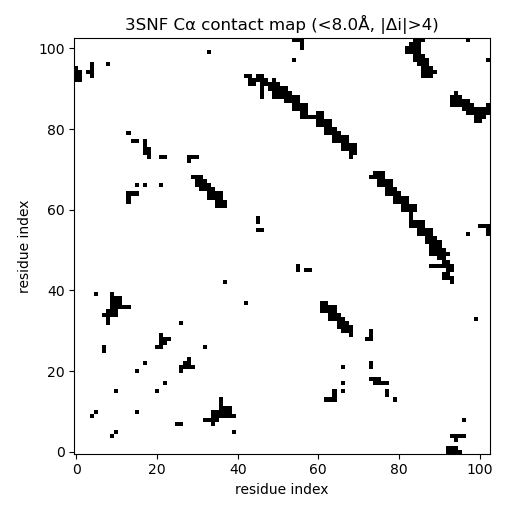PHE A 1 86 ? 11.018 10.043 8.267 1.00 7.60 86 PHE A C 1
ATOM 1437 O O . PHE A 1 86 ? 12.129 10.202 7.772 1.00 8.12 86 PHE A O 1
ATOM 1454 N N . CYS A 1 87 ? 9.960 9.692 7.564 1.00 7.47 87 CYS A N 1
ATOM 1455 C CA . CYS A 1 87 ? 10.003 9.438 6.136 1.00 8.08 87 CYS A CA 1
ATOM 1456 C C . CYS A 1 87 ? 9.248 10.513 5.406 1.00 7.92 87 CYS A C 1
ATOM 1457 O O . CYS A 1 87 ? 8.158 10.860 5.801 1.00 8.14 87 CYS A O 1
ATOM 1464 N N . VAL A 1 88 ? 9.880 11.056 4.387 1.00 8.37 88 VAL A N 1
ATOM 1465 C CA . VAL A 1 88 ? 9.288 12.051 3.511 1.00 9.45 88 VAL A CA 1
ATOM 1466 C C . VAL A 1 88 ? 9.389 11.605 2.070 1.00 8.98 88 VAL A C 1
ATOM 1467 O O . VAL A 1 88 ? 10.269 10.833 1.689 1.00 9.72 88 VAL A O 1
ATOM 1480 N N . THR A 1 89 ? 8.511 12.166 1.247 1.00 8.98 89 THR A N 1
ATOM 1481 C CA . THR A 1 89 ? 8.657 12.054 -0.198 1.00 9.47 89 THR A CA 1
ATOM 1482 C C . THR A 1 89 ? 9.542 13.209 -0.656 1.00 8.43 89 THR A C 1
ATOM 1483 O O . THR A 1 89 ? 9.196 14.373 -0.496 1.00 9.60 89 THR A O 1
ATOM 1494 N N . CYS A 1 90 ? 10.721 12.872 -1.183 1.00 9.24 90 CYS A N 1
ATOM 1495 C CA . CYS A 1 90 ? 11.641 13.848 -1.750 1.00 10.08 90 CYS A CA 1
ATOM 1496 C C . CYS A 1 90 ? 11.364 13.970 -3.230 1.00 8.93 90 CYS A C 1
ATOM 1497 O O . CYS A 1 90 ? 11.169 12.973 -3.927 1.00 9.54 90 CYS A O 1
ATOM 1504 N N . GLU A 1 91 ? 11.351 15.202 -3.724 1.00 8.81 91 GLU A N 1
ATOM 1505 C CA . GLU A 1 91 ? 11.189 15.419 -5.128 1.00 9.72 91 GLU A CA 1
ATOM 1506 C C . GLU A 1 91 ? 11.959 16.681 -5.491 1.00 8.49 91 GLU A C 1
ATOM 1507 O O . GLU A 1 91 ? 11.821 17.723 -4.856 1.00 8.54 91 GLU A O 1
ATOM 1519 N N . ASN A 1 92 ? 12.797 16.589 -6.527 1.00 8.27 92 ASN A N 1
ATOM 1520 C CA . ASN A 1 92 ? 13.635 17.703 -6.948 1.00 9.11 92 ASN A CA 1
ATOM 1521 C C . ASN A 1 92 ? 14.314 18.409 -5.781 1.00 7.58 92 ASN A C 1
ATOM 1522 O O . ASN A 1 92 ? 14.314 19.662 -5.690 1.00 8.62 92 ASN A O 1
ATOM 1533 N N . GLN A 1 93 ? 14.904 17.604 -4.917 1.00 8.84 93 GLN A N 1
ATOM 1534 C CA . GLN A 1 93 ? 15.787 18.068 -3.838 1.00 9.57 93 GLN A CA 1
ATOM 1535 C C . GLN A 1 93 ? 15.060 18.731 -2.657 1.00 9.14 93 GLN A C 1
ATOM 1536 O O . GLN A 1 93 ? 15.708 19.334 -1.798 1.00 10.82 93 GLN A O 1
ATOM 1550 N N . ALA A 1 94 ? 13.757 18.523 -2.551 1.00 8.85 94 ALA A N 1
ATOM 1551 C CA . ALA A 1 94 ? 13.031 19.046 -1.397 1.00 9.31 94 ALA A CA 1
ATOM 1552 C C . ALA A 1 94 ? 11.930 18.062 -0.939 1.00 8.51 94 ALA A C 1
ATOM 1553 O O . ALA A 1 94 ? 11.349 17.342 -1.731 1.00 8.82 94 ALA A O 1
ATOM 1560 N N . PRO A 1 95 ? 11.643 18.057 0.366 1.00 8.42 95 PRO A N 1
ATOM 1561 C CA . PRO A 1 95 ? 10.482 17.303 0.856 1.00 8.38 95 PRO A CA 1
ATOM 1562 C C . PRO A 1 95 ? 9.191 17.891 0.250 1.00 8.57 95 PRO A C 1
ATOM 1563 O O . PRO A 1 95 ? 8.994 19.121 0.317 1.00 9.40 95 PRO A O 1
ATOM 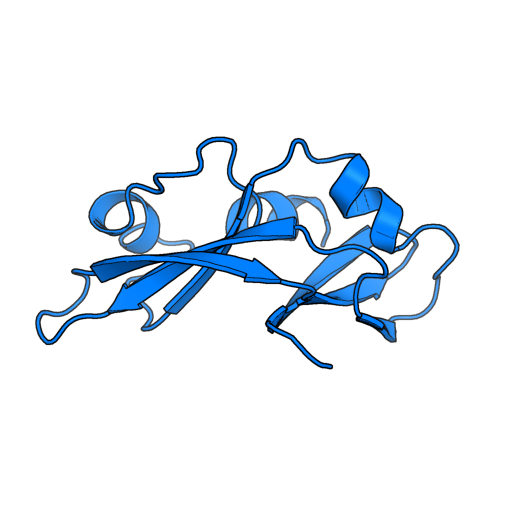1574 N N . VAL A 1 96 ? 8.290 17.036 -0.196 1.00 8.96 96 VAL A N 1
ATOM 1575 C CA . VAL A 1 96 ? 7.006 17.513 -0.704 1.00 9.23 96 VAL A CA 1
ATOM 1576 C C . VAL A 1 96 ? 5.797 16.787 -0.071 1.00 8.47 96 VAL A C 1
ATOM 1577 O O . VAL A 1 96 ? 4.704 17.227 -0.264 1.00 9.38 96 VAL A O 1
ATOM 1590 N N . HIS A 1 97 ? 6.002 15.672 0.623 1.00 9.03 97 HIS A N 1
ATOM 1591 C CA . HIS A 1 97 ? 4.969 15.060 1.448 1.00 8.95 97 HIS A CA 1
ATOM 1592 C C . HIS A 1 97 ? 5.594 14.433 2.683 1.00 9.08 97 HIS A C 1
ATOM 1593 O O . HIS A 1 97 ? 6.758 13.990 2.641 1.00 9.25 97 HIS A O 1
ATOM 1608 N N . PHE A 1 98 ? 4.827 14.410 3.766 1.00 8.77 98 PHE A N 1
ATOM 1609 C CA . PHE A 1 98 ? 5.221 13.680 4.957 1.00 8.81 98 PHE A CA 1
ATOM 1610 C C . PHE A 1 98 ? 4.610 12.286 4.841 1.00 9.29 98 PHE A C 1
ATOM 1611 O O . PHE A 1 98 ? 3.401 12.155 4.672 1.00 10.33 98 PHE A O 1
ATOM 1628 N N . VAL A 1 99 ? 5.428 11.259 4.975 1.00 7.97 99 VAL A N 1
ATOM 1629 C CA . VAL A 1 99 ? 4.956 9.891 4.900 1.00 8.37 99 VAL A CA 1
ATOM 1630 C C . VAL A 1 99 ? 4.625 9.273 6.248 1.00 7.72 99 VAL A C 1
ATOM 1631 O O . VAL A 1 99 ? 3.489 8.812 6.451 1.00 8.19 99 VAL A O 1
ATOM 1644 N N . GLY A 1 100 ? 5.573 9.279 7.178 1.00 7.86 100 GLY A N 1
ATOM 1645 C CA . GLY A 1 100 ? 5.351 8.711 8.469 1.00 8.99 100 GLY A CA 1
ATOM 1646 C C . GLY A 1 100 ? 6.524 8.843 9.388 1.00 8.01 100 GLY A C 1
ATOM 1647 O O . GLY A 1 100 ? 7.603 9.161 8.979 1.00 9.95 100 GLY A O 1
ATOM 1651 N N . VAL A 1 101 ? 6.278 8.614 10.659 1.00 9.38 101 VAL A N 1
ATOM 1652 C CA . VAL A 1 101 ? 7.300 8.554 11.667 1.00 9.94 101 VAL A CA 1
ATOM 1653 C C . VAL A 1 101 ? 7.986 7.196 11.689 1.00 9.84 101 VAL A C 1
ATOM 1654 O O . VAL A 1 101 ? 7.356 6.141 11.552 1.00 10.03 101 VAL A O 1
ATOM 1667 N N . GLY A 1 102 ? 9.320 7.172 11.838 1.00 9.50 102 GLY A N 1
ATOM 1668 C CA . GLY A 1 102 ? 10.020 5.921 12.133 1.00 10.64 102 GLY A CA 1
ATOM 1669 C C . GLY A 1 102 ? 10.394 5.064 10.928 1.00 10.44 102 GLY A C 1
ATOM 1670 O O . GLY A 1 102 ? 11.445 4.378 10.956 1.00 11.79 102 GLY A O 1
ATOM 1674 N N . SER A 1 103 ? 9.562 5.074 9.875 1.00 10.27 103 SER A N 1
ATOM 1675 C CA . SER A 1 103 ? 9.771 4.181 8.771 1.00 11.35 103 SER A CA 1
ATOM 1676 C C . SER A 1 103 ? 9.089 4.710 7.551 1.00 10.42 103 SER A C 1
ATOM 1677 O O . SER A 1 103 ? 8.033 5.367 7.612 1.00 10.15 103 SER A O 1
ATOM 1685 N N . CYS A 1 104 ? 9.676 4.396 6.395 1.00 10.47 104 CYS A N 1
ATOM 1686 C CA . CYS A 1 104 ? 8.951 4.494 5.121 1.00 10.77 104 CYS A CA 1
ATOM 1687 C C . CYS A 1 104 ? 8.073 3.260 4.919 1.00 11.40 104 CYS A C 1
ATOM 1688 O O . CYS A 1 104 ? 7.478 3.109 3.843 1.00 11.40 104 CYS A O 1
#

Organism: Lithobates pipiens (NCBI:txid8404)

Sequence (103 aa):
DWLTFQKKHITNTRDVDCDNIMSTNLFHCKDKNTFIYSRPEPVKAICKGIIASKNVLTTSEFYLSDCNVTSRPCKYKLKKSTNKFCVTCENQAPVHFVGVGSC

Secondary structure (DSSP, 8-state):
-HHHHHHHHEESSSS--HHHHTTSTTTTT-SEEEEEES-HHHHHGGGTT--S-EEEE-SS-EEEEEEEE-SSTT-EEEEEEEE-EEEEEETTEEEEEEEES--